Protein AF-A0A933IVY1-F1 (afdb_monomer_lite)

Radius of gyration: 15.54 Å; chains: 1; bounding box: 28×26×63 Å

Sequence (87 aa):
MRVKHDGPTLKQITLQVLGELSAPASVDVVAQEILARYLFESKEPRKRVRNLFRSDDILGVELVYLDSQTIAPLRWAMNASPPTLRF

Secondary structure (DSSP, 8-state):
------S--HHHHHHHHHHH-SS-EEHHHHHHHHHHHS----SSHHHHHHHHHT-HHHH-S-EEESSSSEEEEHHHHHHS-------

pLDDT: mean 74.63, std 12.58, range [37.78, 89.38]

Foldseek 3Di:
DPDDPPADDLLRLLQVLLVPDPDKDWLQVSQVSSCVRDPDPDPCSSVVSVVCVVPPVRRPFDWDDPDPTIIHGVVNVVVPPDPPPPD

Structure (mmCIF, N/CA/C/O backbone):
data_AF-A0A933IVY1-F1
#
_entry.id   AF-A0A933IVY1-F1
#
loop_
_atom_site.group_PDB
_atom_site.id
_atom_site.type_symbol
_atom_site.label_atom_id
_atom_site.label_alt_id
_atom_site.label_comp_id
_atom_site.label_asym_id
_atom_site.label_entity_id
_atom_site.label_seq_id
_atom_site.pdbx_PDB_ins_code
_atom_site.Cartn_x
_atom_site.Cartn_y
_atom_site.Cartn_z
_atom_site.occupancy
_atom_site.B_iso_or_equiv
_atom_site.auth_seq_id
_atom_site.auth_comp_id
_atom_site.auth_asym_id
_atom_site.auth_atom_id
_atom_site.pdbx_PDB_model_num
ATOM 1 N N . MET A 1 1 ? 9.134 -15.424 -30.434 1.00 37.78 1 MET A N 1
ATOM 2 C CA . MET A 1 1 ? 9.369 -15.525 -28.976 1.00 37.78 1 MET A CA 1
ATOM 3 C C . MET A 1 1 ? 9.230 -14.135 -28.376 1.00 37.78 1 MET A C 1
ATOM 5 O O . MET A 1 1 ? 10.003 -13.267 -28.748 1.00 37.78 1 MET A O 1
ATOM 9 N N . ARG A 1 2 ? 8.220 -13.877 -27.533 1.00 43.72 2 ARG A N 1
ATOM 10 C CA . ARG A 1 2 ? 8.169 -12.628 -26.756 1.00 43.72 2 ARG A CA 1
ATOM 11 C C . ARG A 1 2 ? 9.021 -12.847 -25.513 1.00 43.72 2 ARG A C 1
ATOM 13 O O . ARG A 1 2 ? 8.684 -13.711 -24.708 1.00 43.72 2 ARG A O 1
ATOM 20 N N . VAL A 1 3 ? 10.129 -12.120 -25.413 1.00 45.25 3 VAL A N 1
ATOM 21 C CA . VAL A 1 3 ? 10.943 -12.044 -24.197 1.00 45.25 3 VAL A CA 1
ATOM 22 C C . VAL A 1 3 ? 10.011 -11.531 -23.101 1.00 45.25 3 VAL A C 1
ATOM 24 O O . VAL A 1 3 ? 9.503 -10.412 -23.186 1.00 45.25 3 VAL A O 1
ATOM 27 N N . LYS A 1 4 ? 9.661 -12.405 -22.153 1.00 50.75 4 LYS A N 1
ATOM 28 C CA . LYS A 1 4 ? 8.931 -12.008 -20.950 1.00 50.75 4 LYS A CA 1
ATOM 29 C C . LYS A 1 4 ? 9.861 -11.050 -20.213 1.00 50.75 4 LYS A C 1
ATOM 31 O O . LYS A 1 4 ? 11.020 -11.386 -20.022 1.00 50.75 4 LYS A O 1
ATOM 36 N N . HIS A 1 5 ? 9.384 -9.861 -19.858 1.00 52.16 5 HIS A N 1
ATOM 37 C CA . HIS A 1 5 ? 10.111 -8.995 -18.935 1.00 52.16 5 HIS A CA 1
ATOM 38 C C . HIS A 1 5 ? 10.464 -9.824 -17.688 1.00 52.16 5 HIS A C 1
ATOM 40 O O . HIS A 1 5 ? 9.562 -10.221 -16.954 1.00 52.16 5 HIS A O 1
ATOM 46 N N . ASP A 1 6 ? 11.753 -10.105 -17.479 1.00 58.44 6 ASP A N 1
ATOM 47 C CA . ASP A 1 6 ? 12.306 -10.892 -16.361 1.00 58.44 6 ASP A CA 1
ATOM 48 C C . ASP A 1 6 ? 12.306 -10.097 -15.037 1.00 58.44 6 ASP A C 1
ATOM 50 O O . ASP A 1 6 ? 13.248 -10.139 -14.250 1.00 58.44 6 ASP A O 1
ATOM 54 N N . GLY A 1 7 ? 11.253 -9.314 -14.797 1.00 67.31 7 GLY A N 1
ATOM 55 C CA . GLY A 1 7 ? 11.100 -8.475 -13.615 1.00 67.31 7 GLY A CA 1
ATOM 56 C C . GLY A 1 7 ? 9.812 -8.797 -12.859 1.00 67.31 7 GLY A C 1
ATOM 57 O O . GLY A 1 7 ? 8.814 -9.182 -13.478 1.00 67.31 7 GLY A O 1
ATOM 58 N N . PRO A 1 8 ? 9.797 -8.628 -11.525 1.00 77.31 8 PRO A N 1
ATOM 59 C CA . PRO A 1 8 ? 8.572 -8.754 -10.755 1.00 77.31 8 PRO A CA 1
ATOM 60 C C . PRO A 1 8 ? 7.529 -7.748 -11.253 1.00 77.31 8 PRO A C 1
ATOM 62 O O . PRO A 1 8 ? 7.804 -6.568 -11.475 1.00 77.31 8 PRO A O 1
ATOM 65 N N . THR A 1 9 ? 6.304 -8.229 -11.436 1.00 82.31 9 THR A N 1
ATOM 66 C CA . THR A 1 9 ? 5.165 -7.386 -11.803 1.00 82.31 9 THR A CA 1
ATOM 67 C C . THR A 1 9 ? 4.846 -6.396 -10.684 1.00 82.31 9 THR A C 1
ATOM 69 O O . THR A 1 9 ? 5.112 -6.662 -9.510 1.00 82.31 9 THR A O 1
ATOM 72 N N . LEU A 1 10 ? 4.186 -5.283 -11.024 1.00 79.00 10 LEU A N 1
ATOM 73 C CA . LEU A 1 10 ? 3.719 -4.316 -10.027 1.00 79.00 10 LEU A CA 1
ATOM 74 C C . LEU A 1 10 ? 2.902 -4.993 -8.914 1.00 79.00 10 LEU A C 1
ATOM 76 O O . LEU A 1 10 ? 3.124 -4.721 -7.741 1.00 79.00 10 LEU A O 1
ATOM 80 N N . LYS A 1 11 ? 2.024 -5.938 -9.276 1.00 79.19 11 LYS A N 1
ATOM 81 C CA . LYS A 1 11 ? 1.259 -6.734 -8.309 1.00 79.19 11 LYS A CA 1
ATOM 82 C C . LYS A 1 11 ? 2.177 -7.480 -7.337 1.00 79.19 11 LYS A C 1
ATOM 84 O O . LYS A 1 11 ? 1.964 -7.393 -6.137 1.00 79.19 11 LYS A O 1
ATOM 89 N N . GLN A 1 12 ? 3.202 -8.178 -7.829 1.00 83.06 12 GLN A N 1
ATOM 90 C CA . GLN A 1 12 ? 4.136 -8.928 -6.978 1.00 83.06 12 GLN A CA 1
ATOM 91 C C . GLN A 1 12 ? 4.924 -8.019 -6.030 1.00 83.06 12 GLN A C 1
ATOM 93 O O . GLN A 1 12 ? 5.050 -8.348 -4.855 1.00 83.06 12 GLN A O 1
ATOM 98 N N . ILE A 1 13 ? 5.394 -6.862 -6.502 1.00 85.94 13 ILE A N 1
ATOM 99 C CA . ILE A 1 13 ? 6.076 -5.892 -5.633 1.00 85.94 13 ILE A CA 1
ATOM 100 C C . ILE A 1 13 ? 5.122 -5.323 -4.588 1.00 85.94 13 ILE A C 1
ATOM 102 O O . ILE A 1 13 ? 5.487 -5.240 -3.419 1.00 85.94 13 ILE A O 1
ATOM 106 N N . THR A 1 14 ? 3.888 -4.984 -4.965 1.00 82.69 14 THR A N 1
ATOM 107 C CA . THR A 1 14 ? 2.891 -4.523 -3.995 1.00 82.69 14 THR A CA 1
ATOM 108 C C . THR A 1 14 ? 2.604 -5.589 -2.941 1.00 82.69 14 THR A C 1
ATOM 110 O O . THR A 1 14 ? 2.614 -5.274 -1.756 1.00 82.69 14 THR A O 1
ATOM 113 N N . LEU A 1 15 ? 2.422 -6.851 -3.340 1.00 82.88 15 LEU A N 1
ATOM 114 C CA . LEU A 1 15 ? 2.253 -7.972 -2.411 1.00 82.88 15 LEU A CA 1
ATOM 115 C C . LEU A 1 15 ? 3.433 -8.114 -1.450 1.00 82.88 15 LEU A C 1
ATOM 117 O O . LEU A 1 15 ? 3.224 -8.310 -0.257 1.00 82.88 15 LEU A O 1
ATOM 121 N N . GLN A 1 16 ? 4.659 -7.995 -1.958 1.00 85.94 16 GLN A N 1
ATOM 122 C CA . GLN A 1 16 ? 5.866 -8.091 -1.147 1.00 85.94 16 GLN A CA 1
ATOM 123 C C . GLN A 1 16 ? 5.937 -6.964 -0.109 1.00 85.94 16 GLN A C 1
ATOM 125 O O . GLN A 1 16 ? 6.095 -7.241 1.077 1.00 85.94 16 GLN A O 1
ATOM 130 N N . VAL A 1 17 ? 5.736 -5.710 -0.529 1.00 87.25 17 VAL A N 1
ATOM 131 C CA . VAL A 1 17 ? 5.736 -4.549 0.377 1.00 87.25 17 VAL A CA 1
ATOM 132 C C . VAL A 1 17 ? 4.643 -4.693 1.443 1.00 87.25 17 VAL A C 1
ATOM 134 O O . VAL A 1 17 ? 4.903 -4.498 2.625 1.00 87.25 17 VAL A O 1
ATOM 137 N N . LEU A 1 18 ? 3.429 -5.101 1.059 1.00 83.06 18 LEU A N 1
ATOM 138 C CA . LEU A 1 18 ? 2.333 -5.340 2.006 1.00 83.06 18 LEU A CA 1
ATOM 139 C C . LEU A 1 18 ? 2.593 -6.541 2.933 1.00 83.06 18 LEU A C 1
ATOM 141 O O . LEU A 1 18 ? 2.114 -6.572 4.070 1.00 83.06 18 LEU A O 1
ATOM 145 N N . GLY A 1 19 ? 3.337 -7.544 2.466 1.00 82.94 19 GLY A N 1
ATOM 146 C CA . GLY A 1 19 ? 3.786 -8.691 3.257 1.00 82.94 19 GLY A CA 1
ATOM 147 C C . GLY A 1 19 ? 4.799 -8.312 4.338 1.00 82.94 19 GLY A C 1
ATOM 148 O O . GLY A 1 19 ? 4.792 -8.907 5.411 1.00 82.94 19 GLY A O 1
ATOM 149 N N . GLU A 1 20 ? 5.604 -7.280 4.095 1.00 87.19 20 GLU A N 1
ATOM 150 C CA . GLU A 1 20 ? 6.600 -6.761 5.041 1.00 87.19 20 GLU A CA 1
ATOM 151 C C . GLU A 1 20 ? 5.995 -5.846 6.119 1.00 87.19 20 GLU A C 1
ATOM 153 O O . GLU A 1 20 ? 6.619 -5.613 7.154 1.00 87.19 20 GLU A O 1
ATOM 158 N N . LEU A 1 21 ? 4.764 -5.356 5.928 1.00 83.50 21 LEU A N 1
ATOM 159 C CA . LEU A 1 21 ? 4.090 -4.521 6.924 1.00 83.50 21 LEU A CA 1
ATOM 160 C C . LEU A 1 21 ? 3.800 -5.308 8.214 1.00 83.50 21 LEU A C 1
ATOM 162 O O . LEU A 1 21 ? 3.005 -6.248 8.233 1.00 83.50 21 LEU A O 1
ATOM 166 N N . SER A 1 22 ? 4.408 -4.894 9.321 1.00 80.44 22 SER A N 1
ATOM 167 C CA . SER A 1 22 ? 4.139 -5.424 10.667 1.00 80.44 22 SER A CA 1
ATOM 168 C C . SER A 1 22 ? 3.178 -4.551 11.481 1.00 80.44 22 SER A C 1
ATOM 170 O O . SER A 1 22 ? 2.777 -4.942 12.575 1.00 80.44 22 SER A O 1
ATOM 172 N N . ALA A 1 23 ? 2.802 -3.386 10.951 1.00 83.62 23 ALA A N 1
ATOM 173 C CA . ALA A 1 23 ? 1.934 -2.394 11.574 1.00 83.62 23 ALA A CA 1
ATOM 174 C C . ALA A 1 23 ? 1.166 -1.603 10.495 1.00 83.62 23 ALA A C 1
ATOM 176 O O . ALA A 1 23 ? 1.515 -1.696 9.311 1.00 83.62 23 ALA A O 1
ATOM 177 N N . PRO A 1 24 ? 0.138 -0.822 10.874 1.00 88.00 24 PRO A N 1
ATOM 178 C CA . PRO A 1 24 ? -0.521 0.097 9.961 1.00 88.00 24 PRO A CA 1
ATOM 179 C C . PRO A 1 24 ? 0.475 1.106 9.392 1.00 88.00 24 PRO A C 1
ATOM 181 O O . PRO A 1 24 ? 1.330 1.626 10.109 1.00 88.00 24 PRO A O 1
ATOM 184 N N . ALA A 1 25 ? 0.349 1.387 8.101 1.00 89.06 25 ALA A N 1
ATOM 185 C CA . ALA A 1 25 ? 1.209 2.313 7.383 1.00 89.06 25 ALA A CA 1
ATOM 186 C C . ALA A 1 25 ? 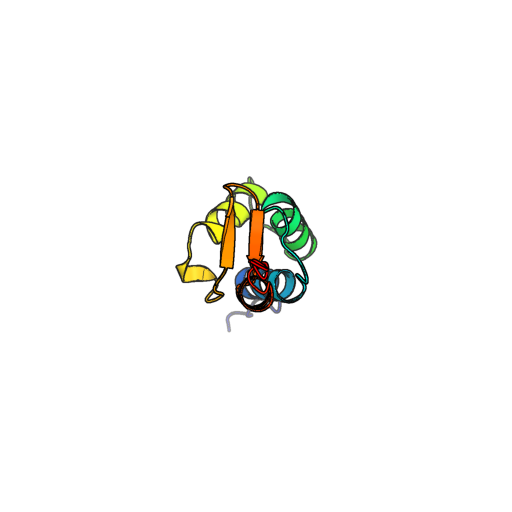0.374 3.226 6.489 1.00 89.06 25 ALA A C 1
ATOM 188 O O . ALA A 1 25 ? -0.702 2.854 6.014 1.00 89.06 25 ALA A O 1
ATOM 189 N N . SER A 1 26 ? 0.878 4.432 6.234 1.00 89.38 26 SER A N 1
ATOM 190 C CA . SER A 1 26 ? 0.186 5.346 5.335 1.00 89.38 26 SER A CA 1
ATOM 191 C C . SER A 1 26 ? 0.308 4.888 3.881 1.00 89.38 26 SER A C 1
ATOM 193 O O . SER A 1 26 ? 1.346 4.388 3.443 1.00 89.38 26 SER A O 1
ATOM 195 N N . VAL A 1 27 ? -0.750 5.101 3.104 1.00 85.88 27 VAL A N 1
ATOM 196 C CA . VAL A 1 27 ? -0.825 4.786 1.674 1.00 85.88 27 VAL A CA 1
ATOM 197 C C . VAL A 1 27 ? 0.321 5.443 0.910 1.00 85.88 27 VAL A C 1
ATOM 199 O O . VAL A 1 27 ? 0.868 4.830 -0.000 1.00 85.88 27 VAL A O 1
ATOM 202 N N . ASP A 1 28 ? 0.717 6.664 1.279 1.00 86.38 28 ASP A N 1
ATOM 203 C CA . ASP A 1 28 ? 1.839 7.349 0.633 1.00 86.38 28 ASP A CA 1
ATOM 204 C C . ASP A 1 28 ? 3.196 6.701 0.968 1.00 86.38 28 ASP A C 1
ATOM 206 O O . ASP A 1 28 ? 4.030 6.593 0.069 1.00 86.38 28 ASP A O 1
ATOM 210 N N . VAL A 1 29 ? 3.409 6.208 2.198 1.00 88.06 29 VAL A N 1
ATOM 211 C CA . VAL A 1 29 ? 4.635 5.469 2.567 1.00 88.06 29 VAL A CA 1
ATOM 212 C C . VAL A 1 29 ? 4.708 4.148 1.809 1.00 88.06 29 VAL A C 1
ATOM 214 O O . VAL A 1 29 ? 5.713 3.863 1.161 1.00 88.06 29 VAL A O 1
ATOM 217 N N . VAL A 1 30 ? 3.621 3.374 1.803 1.00 87.31 30 VAL A N 1
ATOM 218 C CA . VAL A 1 30 ? 3.561 2.112 1.049 1.00 87.31 30 VAL A CA 1
ATOM 219 C C . VAL A 1 30 ? 3.726 2.377 -0.450 1.00 87.31 30 VAL A C 1
ATOM 221 O O . VAL A 1 30 ? 4.432 1.643 -1.141 1.00 87.31 30 VAL A O 1
ATOM 224 N N . ALA A 1 31 ? 3.136 3.458 -0.968 1.00 86.31 31 ALA A N 1
ATOM 225 C CA . ALA A 1 31 ? 3.325 3.848 -2.355 1.00 86.31 31 ALA A CA 1
ATOM 226 C C . ALA A 1 31 ? 4.786 4.186 -2.658 1.00 86.31 31 ALA A C 1
ATOM 228 O O . ALA A 1 31 ? 5.302 3.744 -3.679 1.00 86.31 31 ALA A O 1
ATOM 229 N N . GLN A 1 32 ? 5.464 4.931 -1.786 1.00 87.62 32 GLN A N 1
ATOM 230 C CA . GLN A 1 32 ? 6.875 5.264 -1.949 1.00 87.62 32 GLN A CA 1
ATOM 231 C C . GLN A 1 32 ? 7.768 4.016 -1.952 1.00 87.62 32 GLN A C 1
ATOM 233 O O . GLN A 1 32 ? 8.637 3.914 -2.815 1.00 87.62 32 GLN A O 1
ATOM 238 N N .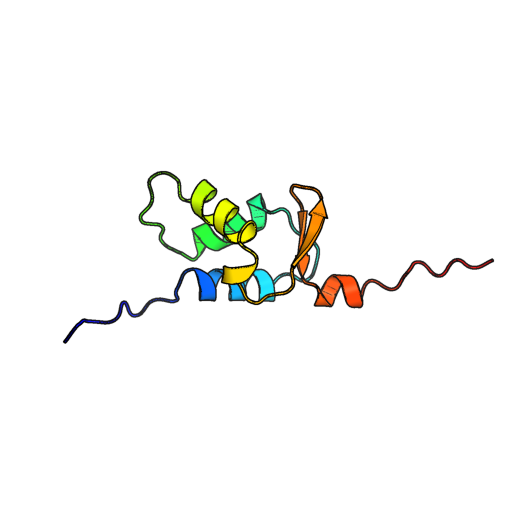 GLU A 1 33 ? 7.511 3.045 -1.075 1.00 88.06 33 GLU A N 1
ATOM 239 C CA . GLU A 1 33 ? 8.223 1.758 -1.059 1.00 88.06 33 GLU A CA 1
ATOM 240 C C . GLU A 1 33 ? 8.024 0.968 -2.361 1.00 88.06 33 GLU A C 1
ATOM 242 O O . GL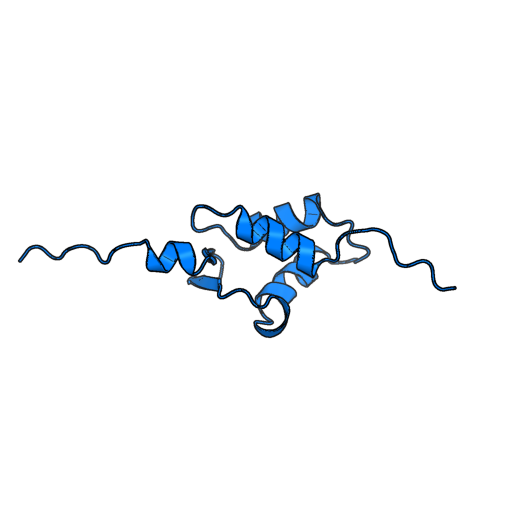U A 1 33 ? 8.973 0.433 -2.934 1.00 88.06 33 GLU A O 1
ATOM 247 N N . ILE A 1 34 ? 6.800 0.950 -2.896 1.00 87.19 34 ILE A N 1
ATOM 248 C CA . ILE A 1 34 ? 6.509 0.325 -4.194 1.00 87.19 34 ILE A CA 1
ATOM 249 C C . ILE A 1 34 ? 7.261 1.043 -5.323 1.00 87.19 34 ILE A C 1
ATOM 251 O O . ILE A 1 34 ? 7.829 0.386 -6.191 1.00 87.19 34 ILE A O 1
ATOM 255 N N . LEU A 1 35 ? 7.296 2.380 -5.311 1.00 86.06 35 LEU A N 1
ATOM 256 C CA . LEU A 1 35 ? 8.036 3.178 -6.297 1.00 86.06 35 LEU A CA 1
ATOM 257 C C . LEU A 1 35 ? 9.554 2.989 -6.203 1.00 86.06 35 LEU A C 1
ATOM 259 O O . LEU A 1 35 ? 10.235 3.105 -7.216 1.00 86.06 35 LEU A O 1
ATOM 263 N N . ALA A 1 36 ? 10.084 2.704 -5.013 1.00 86.81 36 ALA A N 1
ATOM 264 C CA . ALA A 1 36 ? 11.503 2.426 -4.820 1.00 86.81 36 ALA A CA 1
ATOM 265 C C . ALA A 1 36 ? 11.914 1.064 -5.406 1.00 86.81 36 ALA A C 1
ATOM 267 O O . ALA A 1 36 ? 13.059 0.890 -5.816 1.00 86.81 36 ALA A O 1
ATOM 268 N N . ARG A 1 37 ? 10.980 0.104 -5.461 1.00 84.44 37 ARG A N 1
ATOM 269 C CA . ARG A 1 37 ? 11.229 -1.279 -5.906 1.00 84.44 37 ARG A CA 1
ATOM 270 C C . ARG A 1 37 ? 10.752 -1.567 -7.329 1.00 84.44 37 ARG A C 1
ATOM 272 O O . ARG A 1 37 ? 11.210 -2.532 -7.934 1.00 84.44 37 ARG A O 1
ATOM 279 N N . TYR A 1 38 ? 9.848 -0.751 -7.869 1.00 82.19 38 TYR A N 1
ATOM 280 C CA . TYR A 1 38 ? 9.331 -0.871 -9.231 1.00 82.19 38 TYR A CA 1
ATOM 281 C C . TYR A 1 38 ? 9.682 0.363 -10.063 1.00 82.19 38 TYR A C 1
ATOM 283 O O . TYR A 1 38 ? 9.254 1.478 -9.761 1.00 82.19 38 TYR A O 1
ATOM 291 N N . LEU A 1 39 ? 10.389 0.155 -11.174 1.00 76.06 39 LEU A N 1
ATOM 292 C CA . LEU A 1 39 ? 10.608 1.197 -12.174 1.00 76.06 39 LEU A CA 1
ATOM 293 C C . LEU A 1 39 ? 9.293 1.489 -12.906 1.00 76.06 39 LEU A C 1
ATOM 295 O O . LEU A 1 39 ? 8.843 0.733 -13.765 1.00 76.06 39 LEU A O 1
ATOM 299 N N . PHE A 1 40 ? 8.655 2.600 -12.546 1.00 75.94 40 PHE A N 1
ATOM 300 C CA . PHE A 1 40 ? 7.444 3.049 -13.217 1.00 75.94 40 PHE A CA 1
ATOM 301 C C . PHE A 1 40 ? 7.756 3.799 -14.509 1.00 75.94 40 PHE A C 1
ATOM 303 O O . PHE A 1 40 ? 8.220 4.936 -14.488 1.00 75.94 40 PHE A O 1
ATOM 310 N N . GLU A 1 41 ? 7.321 3.238 -15.629 1.00 68.81 41 GLU A N 1
ATOM 311 C CA . GLU A 1 41 ? 7.178 3.962 -16.893 1.00 68.81 41 GLU A CA 1
ATOM 312 C C . GLU A 1 41 ? 5.845 4.733 -16.910 1.00 68.81 41 GLU A C 1
ATOM 314 O O . GLU A 1 41 ? 4.905 4.419 -17.641 1.00 68.81 41 GLU A O 1
ATOM 319 N N . SER A 1 42 ? 5.695 5.713 -16.016 1.00 71.50 42 SER A N 1
ATOM 320 C CA . SER A 1 42 ? 4.497 6.557 -15.939 1.00 71.50 42 SER A CA 1
ATOM 321 C C . SER A 1 42 ? 4.876 7.997 -15.639 1.00 71.50 42 SER A C 1
ATOM 323 O O . SER A 1 42 ? 5.729 8.251 -14.795 1.00 71.50 42 SER A O 1
ATOM 325 N N . LYS A 1 43 ? 4.173 8.945 -16.268 1.00 71.69 43 LYS A N 1
ATOM 326 C CA . LYS A 1 43 ? 4.288 10.376 -15.942 1.00 71.69 43 LYS A CA 1
ATOM 327 C C . LYS A 1 43 ? 3.782 10.692 -14.526 1.00 71.69 43 LYS A C 1
ATOM 329 O O . LYS A 1 43 ? 4.226 11.658 -13.922 1.00 71.69 43 LYS A O 1
ATOM 334 N N . GLU A 1 44 ? 2.878 9.865 -13.990 1.00 81.19 44 GLU A N 1
ATOM 335 C CA . GLU A 1 44 ? 2.297 10.011 -12.646 1.00 81.19 44 GLU A CA 1
ATOM 336 C C . GLU A 1 44 ? 2.353 8.673 -11.873 1.00 81.19 44 GLU A C 1
ATOM 338 O O . GLU A 1 44 ? 1.333 7.997 -11.689 1.00 81.19 44 GLU A O 1
ATOM 343 N N . PRO A 1 45 ? 3.541 8.228 -11.431 1.00 76.19 45 PRO A N 1
ATOM 344 C CA . PRO A 1 45 ? 3.722 6.901 -10.842 1.00 76.19 45 PRO A CA 1
ATOM 345 C C . PRO A 1 45 ? 3.019 6.765 -9.480 1.00 76.19 45 PRO A C 1
ATOM 347 O O . PRO A 1 45 ? 2.326 5.778 -9.237 1.00 76.19 45 PRO A O 1
ATOM 350 N N . ARG A 1 46 ? 3.051 7.815 -8.645 1.00 78.50 46 ARG A N 1
ATOM 351 C CA . ARG A 1 46 ? 2.321 7.877 -7.361 1.00 78.50 46 ARG A CA 1
ATOM 352 C C . ARG A 1 46 ? 0.812 7.686 -7.531 1.00 78.50 46 ARG A C 1
ATOM 354 O O . ARG A 1 46 ? 0.187 6.945 -6.779 1.00 78.50 46 ARG A O 1
ATOM 361 N N . LYS A 1 47 ? 0.220 8.327 -8.541 1.00 80.31 47 LYS A N 1
ATOM 362 C CA . LYS A 1 47 ? -1.222 8.250 -8.816 1.00 80.31 47 LYS A CA 1
ATOM 363 C C . LYS A 1 47 ? -1.638 6.853 -9.274 1.00 80.31 47 LYS A C 1
ATOM 365 O O . LYS A 1 47 ? -2.672 6.362 -8.835 1.00 80.31 47 LYS A O 1
ATOM 370 N N . ARG A 1 48 ? -0.814 6.186 -10.094 1.00 77.94 48 ARG A N 1
ATOM 371 C CA . ARG A 1 48 ? -1.044 4.781 -10.474 1.00 77.94 48 ARG A CA 1
ATOM 372 C C . ARG A 1 48 ? -1.048 3.856 -9.263 1.00 77.94 48 ARG A C 1
ATOM 374 O O . ARG A 1 48 ? -1.960 3.047 -9.148 1.00 77.94 48 ARG A O 1
ATOM 381 N N . VAL A 1 49 ? -0.074 3.997 -8.364 1.00 79.31 49 VAL A N 1
ATOM 382 C CA . VAL A 1 49 ? -0.003 3.167 -7.152 1.00 79.31 49 VAL A CA 1
ATOM 383 C C . VAL A 1 49 ? -1.206 3.414 -6.239 1.00 79.31 49 VAL A C 1
ATOM 385 O O . VAL A 1 49 ? -1.832 2.465 -5.787 1.00 79.31 49 VAL A O 1
ATOM 388 N N . ARG A 1 50 ? -1.624 4.671 -6.045 1.00 78.19 50 ARG A N 1
ATOM 389 C CA . ARG A 1 50 ? -2.850 4.973 -5.281 1.00 78.19 50 ARG A CA 1
ATOM 390 C C . ARG A 1 50 ? -4.108 4.358 -5.890 1.00 78.19 50 ARG A C 1
ATOM 392 O O . ARG A 1 50 ? -4.952 3.846 -5.163 1.00 78.19 50 ARG A O 1
ATOM 399 N N . ASN A 1 51 ? -4.237 4.396 -7.213 1.00 79.00 51 ASN A N 1
ATOM 400 C CA . ASN A 1 51 ? -5.377 3.787 -7.901 1.00 79.00 51 ASN A CA 1
ATOM 401 C C . ASN A 1 51 ? -5.369 2.253 -7.802 1.00 79.00 51 ASN A C 1
ATOM 403 O O . ASN A 1 51 ? -6.438 1.647 -7.825 1.00 79.00 51 ASN A O 1
ATOM 407 N N . LEU A 1 52 ? -4.187 1.643 -7.658 1.00 77.19 52 LEU A N 1
ATOM 408 C CA . LEU A 1 52 ? -4.030 0.211 -7.407 1.00 77.19 52 LEU A CA 1
ATOM 409 C C . LEU A 1 52 ? -4.682 -0.189 -6.079 1.00 77.19 52 LEU A C 1
ATOM 411 O O . LEU A 1 52 ? -5.413 -1.167 -6.042 1.00 77.19 52 LEU A O 1
ATOM 415 N N . PHE A 1 53 ? -4.472 0.599 -5.019 1.00 74.75 53 PHE A N 1
ATOM 416 C CA . PHE A 1 53 ? -5.088 0.353 -3.711 1.00 74.75 53 PHE A CA 1
ATOM 417 C C . PHE A 1 53 ? -6.613 0.489 -3.751 1.00 74.75 53 PHE A C 1
ATOM 419 O O . PHE A 1 53 ? -7.315 -0.303 -3.138 1.00 74.75 53 PHE A O 1
ATOM 426 N N . ARG A 1 54 ? -7.143 1.437 -4.533 1.00 72.62 54 ARG A N 1
ATOM 427 C CA . ARG A 1 54 ? -8.597 1.618 -4.710 1.00 72.62 54 ARG A CA 1
ATOM 428 C C . ARG A 1 54 ? -9.283 0.493 -5.486 1.00 72.62 54 ARG A C 1
ATOM 430 O O . ARG A 1 54 ? -10.506 0.468 -5.545 1.00 72.62 54 ARG A O 1
ATOM 437 N N . SER A 1 55 ? -8.513 -0.370 -6.139 1.00 66.38 55 SER A N 1
ATOM 438 C CA . SER A 1 55 ? -9.035 -1.483 -6.923 1.00 66.38 55 SER A CA 1
ATOM 439 C C . SER A 1 55 ? -8.817 -2.767 -6.126 1.00 66.38 55 SER A C 1
ATOM 441 O O . SER A 1 55 ? -7.807 -3.445 -6.323 1.00 66.38 55 SER A O 1
ATOM 443 N N . ASP A 1 56 ? -9.751 -3.083 -5.223 1.00 56.81 56 ASP A N 1
ATOM 444 C CA . ASP A 1 56 ? -9.693 -4.265 -4.339 1.00 56.81 56 ASP A CA 1
ATOM 445 C C . ASP A 1 56 ? -9.408 -5.573 -5.108 1.00 56.81 56 ASP A C 1
ATOM 447 O O . ASP A 1 56 ? -8.704 -6.461 -4.628 1.00 56.81 56 ASP A O 1
ATOM 451 N N . ASP A 1 57 ? -9.853 -5.644 -6.364 1.00 55.47 57 ASP A N 1
ATOM 452 C CA . ASP A 1 57 ? -9.684 -6.792 -7.262 1.00 55.47 57 ASP A CA 1
ATOM 453 C C . ASP A 1 57 ? -8.222 -7.090 -7.657 1.00 55.47 57 ASP A C 1
ATOM 455 O O . ASP A 1 57 ? -7.865 -8.209 -8.034 1.00 55.47 57 ASP A O 1
ATOM 459 N N . ILE A 1 58 ? -7.327 -6.097 -7.605 1.00 55.00 58 ILE A N 1
ATOM 460 C CA . ILE A 1 58 ? -5.998 -6.248 -8.216 1.00 55.00 58 ILE A CA 1
ATOM 461 C C . ILE A 1 58 ? -5.043 -7.017 -7.305 1.00 55.00 58 ILE A C 1
ATOM 463 O O . ILE A 1 58 ? -4.205 -7.787 -7.791 1.00 55.00 58 ILE A O 1
ATOM 467 N N . LEU A 1 59 ? -5.152 -6.838 -5.992 1.00 62.47 59 LEU A N 1
ATOM 468 C CA . LEU A 1 59 ? -4.128 -7.302 -5.063 1.00 62.47 59 LEU A CA 1
ATOM 469 C C . LEU A 1 59 ? -4.420 -8.694 -4.510 1.00 62.47 59 LEU A C 1
ATOM 471 O O . LEU A 1 59 ? -3.470 -9.436 -4.284 1.00 62.47 59 LEU A O 1
ATOM 475 N N . GLY A 1 60 ? -5.686 -9.104 -4.379 1.00 61.03 60 GLY A N 1
ATOM 476 C CA . GLY A 1 60 ? -6.021 -10.385 -3.739 1.00 61.03 60 GLY A CA 1
ATOM 477 C C . GLY A 1 60 ? -5.508 -10.475 -2.295 1.00 61.03 60 GLY A C 1
ATOM 478 O O . GLY A 1 60 ? -5.284 -11.570 -1.788 1.00 61.03 60 GLY A O 1
ATOM 479 N N . VAL A 1 61 ? -5.268 -9.321 -1.664 1.00 64.38 61 VAL A N 1
ATOM 480 C CA . VAL A 1 61 ? -4.894 -9.188 -0.256 1.00 64.38 61 VAL A CA 1
ATOM 481 C C . VAL A 1 61 ? -6.017 -8.445 0.422 1.00 64.38 61 VAL A C 1
ATOM 483 O O . VAL A 1 61 ? -6.376 -7.353 -0.013 1.00 64.38 61 VAL A O 1
ATOM 486 N N . GLU A 1 62 ? -6.529 -9.011 1.505 1.00 69.94 62 GLU A N 1
ATOM 487 C CA . GLU A 1 62 ? -7.457 -8.310 2.380 1.00 69.94 62 GLU A CA 1
ATOM 488 C C . GLU A 1 62 ? -6.676 -7.214 3.122 1.00 69.94 62 GLU A C 1
ATOM 490 O O . GLU A 1 62 ? -5.897 -7.466 4.050 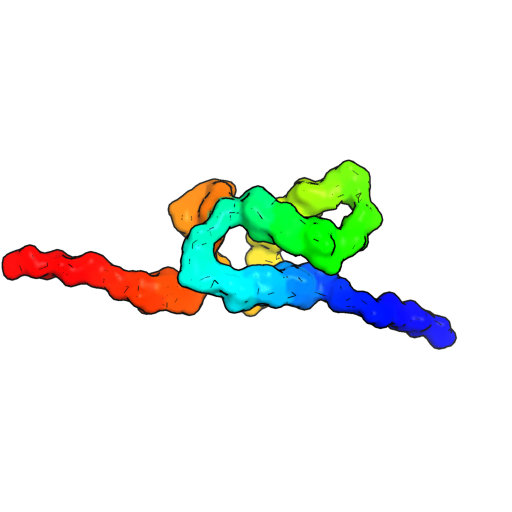1.00 69.94 62 GLU A O 1
ATOM 495 N N . LEU A 1 63 ? -6.816 -5.984 2.631 1.00 74.44 63 LEU A N 1
ATOM 496 C CA . LEU A 1 63 ? -6.328 -4.777 3.281 1.00 74.44 63 LEU A CA 1
ATOM 497 C C . LEU A 1 63 ? -7.455 -4.172 4.106 1.00 74.44 63 LEU A C 1
ATOM 499 O O . LEU A 1 63 ? -8.591 -4.065 3.654 1.00 74.44 63 LEU A O 1
ATOM 503 N N . VAL A 1 64 ? -7.116 -3.742 5.313 1.00 79.75 64 VAL A N 1
ATOM 504 C CA . VAL A 1 64 ? -8.012 -2.984 6.177 1.00 79.75 64 VAL A CA 1
ATOM 505 C C . VAL A 1 64 ? -7.616 -1.521 6.082 1.00 79.75 64 VAL A C 1
ATOM 507 O O . VAL A 1 64 ? -6.495 -1.145 6.423 1.00 79.75 64 VAL A O 1
ATOM 510 N N . TYR A 1 65 ? -8.542 -0.691 5.621 1.00 82.12 65 TYR A N 1
ATOM 511 C CA . TYR A 1 65 ? -8.400 0.758 5.683 1.00 82.12 65 TYR A CA 1
ATOM 512 C C . TYR A 1 65 ? -8.789 1.223 7.085 1.00 82.12 65 TYR A C 1
ATOM 514 O O . TYR A 1 65 ? -9.941 1.070 7.486 1.00 82.12 65 TYR A O 1
ATOM 522 N N . LEU A 1 66 ? -7.830 1.768 7.837 1.00 82.25 66 LEU A N 1
ATOM 523 C CA . LEU A 1 66 ? -8.123 2.399 9.130 1.00 82.25 66 LEU A CA 1
ATOM 524 C C . LEU A 1 66 ? -8.706 3.801 8.930 1.00 82.25 66 LEU A C 1
ATOM 526 O O . LEU A 1 66 ? -9.563 4.238 9.692 1.00 82.25 66 LEU A O 1
ATOM 530 N N . ASP A 1 67 ? -8.249 4.486 7.881 1.00 84.44 67 ASP A N 1
ATOM 531 C CA . ASP A 1 67 ? -8.755 5.779 7.436 1.00 84.44 67 ASP A CA 1
ATOM 532 C C . ASP A 1 67 ? -8.468 5.981 5.929 1.00 84.44 67 ASP A C 1
ATOM 534 O O . ASP A 1 67 ? -7.994 5.080 5.235 1.00 84.44 67 ASP A O 1
ATOM 538 N N . SER A 1 68 ? -8.758 7.177 5.404 1.00 79.06 68 SER A N 1
ATOM 539 C CA . SER A 1 68 ? -8.572 7.525 3.982 1.00 79.06 68 SER A CA 1
ATOM 540 C C . SER A 1 68 ? -7.119 7.494 3.470 1.00 79.06 68 SER A C 1
ATOM 542 O O . SER A 1 68 ? -6.889 7.546 2.260 1.00 79.06 68 SER A O 1
ATOM 544 N N . GLN A 1 69 ? -6.144 7.451 4.376 1.00 86.56 69 GLN A N 1
ATOM 545 C CA . GLN A 1 69 ? -4.707 7.505 4.131 1.00 86.56 69 GLN A CA 1
ATOM 546 C C . GLN A 1 69 ? -3.920 6.397 4.840 1.00 86.56 69 GLN A C 1
ATOM 548 O O . GLN A 1 69 ? -2.725 6.298 4.580 1.00 86.56 69 GLN A O 1
ATOM 553 N N . THR A 1 70 ? -4.539 5.551 5.665 1.00 86.94 70 THR A N 1
ATOM 554 C CA . THR A 1 70 ? -3.852 4.506 6.440 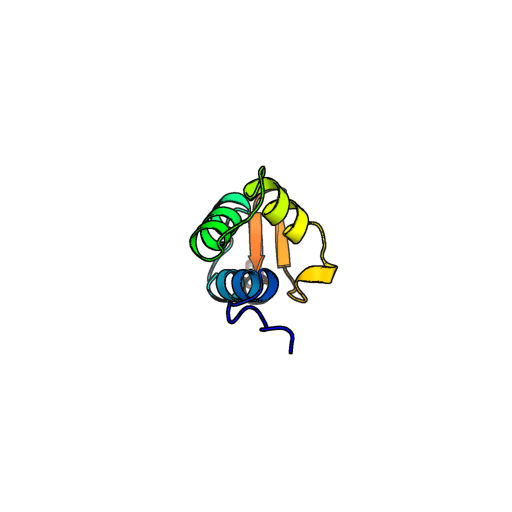1.00 86.94 70 THR A CA 1
ATOM 555 C C . THR A 1 70 ? -4.396 3.121 6.114 1.00 86.94 70 THR A C 1
ATOM 557 O O . THR A 1 70 ? -5.595 2.865 6.232 1.00 86.94 70 THR A O 1
ATOM 560 N N . ILE A 1 71 ? -3.491 2.206 5.758 1.00 86.81 71 ILE A N 1
ATOM 561 C CA . ILE A 1 71 ? -3.795 0.800 5.486 1.00 86.81 71 ILE A CA 1
ATOM 562 C C . ILE A 1 71 ? -3.060 -0.122 6.454 1.00 86.81 71 ILE A C 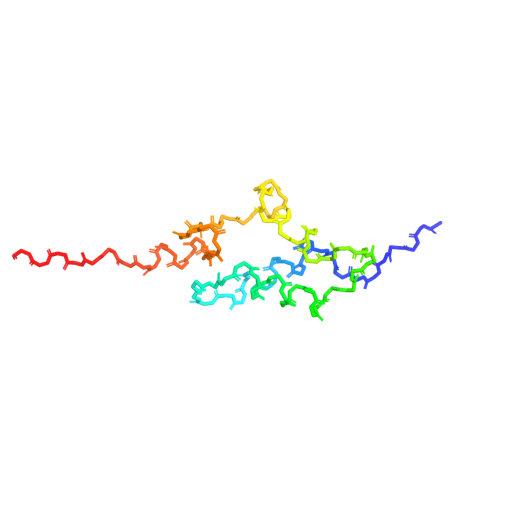1
ATOM 564 O O . ILE A 1 71 ? -1.926 0.134 6.857 1.00 86.81 71 ILE A O 1
ATOM 568 N N . ALA A 1 72 ? -3.702 -1.230 6.796 1.00 82.69 72 ALA A N 1
ATOM 569 C CA . ALA A 1 72 ? -3.126 -2.307 7.579 1.00 82.69 72 ALA A CA 1
ATOM 570 C C . ALA A 1 72 ? -3.412 -3.654 6.900 1.00 82.69 72 ALA A C 1
ATOM 572 O O . ALA A 1 72 ? -4.493 -3.849 6.340 1.00 82.69 72 ALA A O 1
ATOM 573 N N . PRO A 1 73 ? -2.485 -4.620 6.954 1.00 78.00 73 PRO A N 1
ATOM 574 C CA . PRO A 1 73 ? -2.793 -5.987 6.555 1.00 78.00 73 PRO A CA 1
ATOM 575 C C . PRO A 1 73 ? -3.884 -6.586 7.453 1.00 78.00 73 PRO A C 1
ATOM 577 O O . PRO A 1 73 ? -3.797 -6.439 8.674 1.00 78.00 73 PRO A O 1
ATOM 580 N N . LEU A 1 74 ? -4.850 -7.333 6.903 1.00 77.12 74 LEU A N 1
ATOM 581 C CA . LEU A 1 74 ? -5.904 -7.959 7.718 1.00 77.12 74 LEU A CA 1
ATOM 582 C C . LEU A 1 74 ? -5.338 -8.821 8.857 1.00 77.12 74 LEU A C 1
ATOM 584 O O . LEU A 1 74 ? -5.822 -8.736 9.981 1.00 77.12 74 LEU A O 1
ATOM 588 N N . ARG A 1 75 ? -4.252 -9.570 8.612 1.00 76.50 75 ARG A N 1
ATOM 589 C CA . ARG A 1 75 ? -3.548 -10.358 9.648 1.00 76.50 75 ARG A CA 1
ATOM 590 C C . ARG A 1 75 ? -3.176 -9.535 10.887 1.00 76.50 75 ARG A C 1
ATOM 592 O O . ARG A 1 75 ? -3.178 -10.055 11.996 1.00 76.50 75 ARG A O 1
ATOM 599 N N . TRP A 1 76 ? -2.843 -8.259 10.696 1.00 79.69 76 TRP A N 1
ATOM 600 C CA . TRP A 1 76 ? -2.522 -7.354 11.789 1.00 79.69 76 TRP A CA 1
ATOM 601 C C . TRP A 1 76 ? -3.793 -6.961 12.540 1.00 79.69 76 TRP A C 1
ATOM 603 O O . TRP A 1 76 ? -3.834 -7.074 13.759 1.00 79.69 76 TRP A O 1
ATOM 613 N N . ALA A 1 77 ? -4.850 -6.586 11.813 1.00 72.12 77 ALA A N 1
ATOM 614 C CA . ALA A 1 77 ? -6.138 -6.217 12.399 1.00 72.12 77 ALA A CA 1
ATOM 615 C C . ALA A 1 77 ? -6.794 -7.378 13.169 1.00 72.12 77 ALA A C 1
ATOM 617 O O . ALA A 1 77 ? -7.418 -7.150 14.197 1.00 72.12 77 ALA A O 1
ATOM 618 N N . MET A 1 78 ? -6.608 -8.622 12.719 1.00 74.94 78 MET A N 1
ATOM 619 C CA . MET A 1 78 ? -7.088 -9.819 13.421 1.00 74.94 78 MET A CA 1
ATOM 620 C C . MET A 1 78 ? -6.310 -10.110 14.712 1.00 74.94 78 MET A C 1
ATOM 622 O O . MET A 1 78 ? -6.886 -10.626 15.665 1.00 74.94 78 MET A O 1
ATOM 626 N N . ASN A 1 79 ? -5.014 -9.784 14.750 1.00 69.81 79 ASN A N 1
ATOM 627 C CA . ASN A 1 79 ? -4.166 -9.942 15.937 1.00 69.81 79 ASN A CA 1
ATOM 628 C C . ASN A 1 79 ? -4.240 -8.749 16.898 1.00 69.81 79 ASN A C 1
ATOM 630 O O . ASN A 1 79 ? -3.791 -8.857 18.040 1.00 69.81 79 ASN A O 1
ATOM 634 N N . ALA A 1 80 ? -4.787 -7.615 16.458 1.00 62.66 80 ALA A N 1
ATOM 635 C CA . ALA A 1 80 ? -5.137 -6.508 17.330 1.00 62.66 80 ALA A CA 1
ATOM 636 C C . ALA A 1 80 ? -6.352 -6.928 18.173 1.00 62.66 80 ALA A C 1
ATOM 638 O O . ALA A 1 80 ? -7.498 -6.654 17.827 1.00 62.66 80 ALA A O 1
ATOM 639 N N . SER A 1 81 ? -6.094 -7.661 19.260 1.00 55.19 81 SER A N 1
ATOM 640 C CA . SER A 1 81 ? -7.096 -8.052 20.251 1.00 55.19 81 SER A CA 1
ATOM 641 C C . SER A 1 81 ? -8.002 -6.861 20.592 1.00 55.19 81 SER A C 1
ATOM 643 O O . SER A 1 81 ? -7.478 -5.763 20.811 1.00 55.19 81 SER A O 1
ATOM 645 N N . PRO A 1 82 ? -9.335 -7.037 20.684 1.00 57.12 82 PRO A N 1
ATOM 646 C CA . PRO A 1 82 ? -10.196 -5.970 21.173 1.00 57.12 82 PRO A CA 1
ATOM 647 C C . PRO A 1 82 ? -9.693 -5.543 22.559 1.00 57.12 82 PRO A C 1
ATOM 649 O O . PRO A 1 82 ? -9.266 -6.411 23.332 1.00 57.12 82 PRO A O 1
ATOM 652 N N . PRO A 1 83 ? -9.711 -4.238 22.896 1.00 53.69 83 PRO A N 1
ATOM 653 C CA . PRO A 1 83 ? -9.380 -3.815 24.244 1.00 53.69 83 PRO A CA 1
ATOM 654 C C . PRO A 1 83 ? -10.293 -4.594 25.184 1.00 53.69 83 PRO A C 1
ATOM 656 O O . PRO A 1 83 ? -11.517 -4.504 25.087 1.00 53.69 83 PRO A O 1
ATOM 659 N N . THR A 1 84 ? -9.702 -5.426 26.043 1.00 54.94 84 THR A N 1
ATOM 660 C CA . THR A 1 84 ? -10.432 -6.091 27.115 1.00 54.94 84 THR A CA 1
ATOM 661 C C . THR A 1 84 ? -11.042 -4.983 27.965 1.00 54.94 84 THR A C 1
ATOM 663 O O . THR A 1 84 ? -10.356 -4.388 28.795 1.00 54.94 84 THR A O 1
ATOM 666 N N . LEU A 1 85 ? -12.316 -4.666 27.725 1.00 51.94 85 LEU A N 1
ATOM 667 C CA . LEU A 1 85 ? -13.119 -3.865 28.634 1.00 51.94 85 LEU A CA 1
ATOM 668 C C . LEU A 1 85 ? -13.237 -4.695 29.909 1.00 51.94 85 LEU A C 1
ATOM 670 O O . LEU A 1 85 ? -14.067 -5.596 30.018 1.00 51.94 85 LEU A O 1
ATOM 674 N N . ARG A 1 86 ? -12.314 -4.451 30.839 1.00 48.84 86 ARG A N 1
ATOM 675 C CA . ARG A 1 86 ? -12.457 -4.882 32.221 1.00 48.84 86 ARG A CA 1
ATOM 676 C C . ARG A 1 86 ? -13.567 -4.016 32.814 1.00 48.84 86 ARG A C 1
ATOM 678 O O . ARG A 1 86 ? -13.333 -2.837 33.072 1.00 48.84 86 ARG A O 1
ATOM 685 N N . PHE A 1 87 ? -14.764 -4.588 32.908 1.00 60.31 87 PHE A N 1
ATOM 686 C CA . PHE A 1 87 ? -15.834 -4.094 33.772 1.00 60.31 87 PHE A CA 1
ATOM 687 C C . PHE A 1 87 ? -15.539 -4.472 35.224 1.00 60.31 87 PHE A C 1
ATOM 689 O O . PHE A 1 87 ? -14.938 -5.553 35.432 1.00 60.31 87 PHE A O 1
#